Protein AF-A0A7S0REH6-F1 (afdb_monomer_lite)

Secondary structure (DSSP, 8-state):
--SSS------------GGGHHHHHHHHHHHHHHHT-PPP--------HHHHHHHHHHHHHHHHHHHHHHTTS-SSS-SPPHHHHHHHHHHHHHHHH---TT------S-HHHHHHHHHHHHHHHHHTSEE-TTS-EE------------------

Sequence (156 aa):
SLGGNCRTTMVATITCDDQQLDESISTCHFARRVAMVKNVVAMNEEVDPAAIIRRLRQEIRDLREEVRMLKGGQEDRGPLTPDEIRRLQEQIEAYCADNGPDANLNLGGSMLFIRAAFDVFKKIVRAGGLMGPGGAI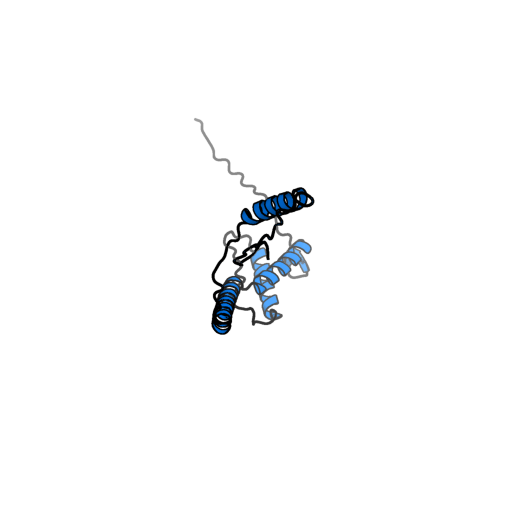MKLGGGGGAGGGKDGGGGE

Structure (mmCIF, N/CA/C/O backbone):
data_AF-A0A7S0REH6-F1
#
_entry.id   AF-A0A7S0REH6-F1
#
loop_
_atom_site.group_PDB
_atom_site.id
_atom_site.type_symbol
_atom_site.label_atom_id
_atom_site.label_alt_id
_atom_site.label_comp_id
_atom_site.label_asym_id
_atom_site.label_entity_id
_atom_site.label_seq_id
_atom_site.pdbx_PDB_ins_code
_atom_site.Cartn_x
_atom_site.Cartn_y
_atom_site.Cartn_z
_atom_site.occupancy
_atom_site.B_iso_or_equiv
_atom_site.auth_seq_id
_atom_site.auth_comp_id
_atom_site.auth_asym_id
_atom_site.auth_atom_id
_atom_site.pdbx_PDB_model_num
ATOM 1 N N . SER A 1 1 ? -12.173 5.516 25.177 1.00 60.41 1 SER A N 1
ATOM 2 C CA . SER A 1 1 ? -11.968 4.965 23.824 1.00 60.41 1 SER A CA 1
ATOM 3 C C . SER A 1 1 ? -13.305 4.788 23.125 1.00 60.41 1 SER A C 1
ATOM 5 O O . SER A 1 1 ? -13.936 3.744 23.253 1.00 60.41 1 SER A O 1
ATOM 7 N N . LEU A 1 2 ? -13.805 5.839 22.476 1.00 61.75 2 LEU A N 1
ATOM 8 C CA . LEU A 1 2 ? -15.015 5.774 21.650 1.00 61.75 2 LEU A CA 1
ATOM 9 C C . LEU A 1 2 ? -14.538 5.830 20.198 1.00 61.75 2 LEU A C 1
ATOM 11 O O . LEU A 1 2 ? -14.101 6.883 19.745 1.00 61.75 2 LEU A O 1
ATOM 15 N N . GLY A 1 3 ? -14.524 4.675 19.532 1.00 67.31 3 GLY A N 1
ATOM 16 C CA . GLY A 1 3 ? -13.866 4.465 18.242 1.00 67.31 3 GLY A CA 1
ATOM 17 C C . GLY A 1 3 ? -12.561 3.665 18.358 1.00 67.31 3 GLY A C 1
ATOM 18 O O . GLY A 1 3 ? -11.705 3.966 19.191 1.00 67.31 3 GLY A O 1
ATOM 19 N N . GLY A 1 4 ? -12.431 2.628 17.523 1.00 82.44 4 GLY A N 1
ATOM 20 C CA . GLY A 1 4 ? -11.251 1.758 17.415 1.00 82.44 4 GLY A CA 1
ATOM 21 C C . GLY A 1 4 ? -11.512 0.285 17.754 1.00 82.44 4 GLY A C 1
ATOM 22 O O . GLY A 1 4 ? -12.645 -0.117 18.026 1.00 82.44 4 GLY A O 1
ATOM 23 N N . ASN A 1 5 ? -10.440 -0.517 17.755 1.00 87.75 5 ASN A N 1
ATOM 24 C CA . ASN A 1 5 ? -10.471 -1.939 18.103 1.00 87.75 5 ASN A CA 1
ATOM 25 C C . ASN A 1 5 ? -10.541 -2.145 19.630 1.00 87.75 5 ASN A C 1
ATOM 27 O O . ASN A 1 5 ? -9.562 -2.512 20.277 1.00 87.75 5 ASN A O 1
ATOM 31 N N . CYS A 1 6 ? -11.683 -1.815 20.233 1.00 87.19 6 CYS A N 1
ATOM 32 C CA . CYS A 1 6 ? -11.864 -1.877 21.680 1.00 87.19 6 CYS A CA 1
ATOM 33 C C . CYS A 1 6 ? -13.319 -2.193 22.048 1.00 87.19 6 CYS A C 1
ATOM 35 O O . CYS A 1 6 ? -14.255 -1.608 21.493 1.00 87.19 6 CYS A O 1
ATOM 37 N N . ARG A 1 7 ? -13.507 -3.096 23.020 1.00 87.88 7 ARG A N 1
ATOM 38 C CA . ARG A 1 7 ? -14.807 -3.333 23.662 1.00 87.88 7 ARG A CA 1
ATOM 39 C C . ARG A 1 7 ? -15.005 -2.293 24.759 1.00 87.88 7 ARG A C 1
ATOM 41 O O . ARG A 1 7 ? -14.348 -2.357 25.794 1.00 87.88 7 ARG A O 1
ATOM 48 N N . THR A 1 8 ? -15.904 -1.345 24.517 1.00 91.19 8 THR A N 1
ATOM 49 C CA . THR A 1 8 ? -16.159 -0.228 25.432 1.00 91.19 8 THR A CA 1
ATOM 50 C C . THR A 1 8 ? -17.481 -0.427 26.164 1.00 91.19 8 THR A C 1
ATOM 52 O O . THR A 1 8 ? -18.511 -0.637 25.528 1.00 91.19 8 THR A O 1
ATOM 55 N N . THR A 1 9 ? -17.453 -0.291 27.490 1.00 91.38 9 THR A N 1
ATOM 56 C CA . THR A 1 9 ? -18.641 -0.272 28.352 1.00 91.38 9 THR A CA 1
ATOM 57 C C . THR A 1 9 ? -18.735 1.087 29.030 1.00 91.38 9 THR A C 1
ATOM 59 O O . THR A 1 9 ? -17.743 1.583 29.562 1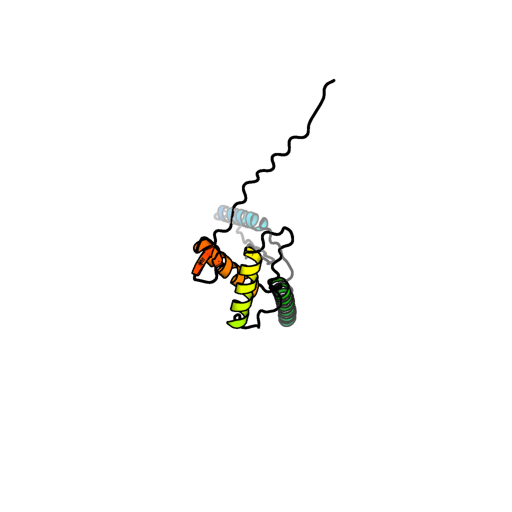.00 91.38 9 THR A O 1
ATOM 62 N N . MET A 1 10 ? -19.923 1.687 29.023 1.00 93.50 10 MET A N 1
ATOM 63 C CA . MET A 1 10 ? -20.215 2.908 29.769 1.00 93.50 10 MET A CA 1
ATOM 64 C C . MET A 1 10 ? -21.098 2.567 30.970 1.00 93.50 10 MET A C 1
ATOM 66 O O . MET A 1 10 ? -22.107 1.884 30.814 1.00 93.50 10 MET A O 1
ATOM 70 N N . VAL A 1 11 ? -20.735 3.077 32.148 1.00 95.38 11 VAL A N 1
ATOM 71 C CA . VAL A 1 11 ? -21.567 3.025 33.356 1.00 95.38 11 VAL A CA 1
ATOM 72 C C . VAL A 1 11 ? -22.042 4.441 33.651 1.00 95.38 11 VAL A C 1
ATOM 74 O O . VAL A 1 11 ? -21.225 5.341 33.825 1.00 95.38 11 VAL A O 1
ATOM 77 N N . ALA A 1 12 ? -23.358 4.638 33.665 1.00 95.38 12 ALA A N 1
ATOM 78 C CA . ALA A 1 12 ? -23.979 5.917 33.976 1.00 95.38 12 ALA A CA 1
ATOM 79 C C . ALA A 1 12 ? -24.573 5.863 35.387 1.00 95.38 12 ALA A C 1
ATOM 81 O O . ALA A 1 12 ? -25.478 5.074 35.650 1.00 95.38 12 ALA A O 1
ATOM 82 N N . THR A 1 13 ? -24.053 6.688 36.291 1.00 95.12 13 THR A N 1
ATOM 83 C CA . THR A 1 13 ? -24.569 6.843 37.656 1.00 95.12 13 THR A CA 1
ATOM 84 C C . THR A 1 13 ? -25.527 8.025 37.702 1.00 95.12 13 THR A C 1
ATOM 86 O O . THR A 1 13 ? -25.165 9.111 37.255 1.00 95.12 13 THR A O 1
ATOM 89 N N . ILE A 1 14 ? -26.725 7.820 38.243 1.00 95.31 14 ILE A N 1
ATOM 90 C CA . ILE A 1 14 ? -27.782 8.836 38.326 1.00 95.31 14 ILE A CA 1
ATOM 91 C C . ILE A 1 14 ? -28.282 8.982 39.765 1.00 95.31 14 ILE A C 1
ATOM 93 O O . ILE A 1 14 ? -28.076 8.089 40.588 1.00 95.31 14 ILE A O 1
ATOM 97 N N . THR A 1 15 ? -28.945 10.102 40.046 1.00 94.00 15 THR A N 1
ATOM 98 C CA . THR A 1 15 ? -29.578 10.405 41.336 1.00 94.00 15 THR A CA 1
ATOM 99 C C . THR A 1 15 ? -31.091 10.546 41.157 1.00 94.00 15 THR A C 1
ATOM 101 O O . THR A 1 15 ? -31.557 10.941 40.091 1.00 94.00 15 THR A O 1
ATOM 104 N N . CYS A 1 16 ? -31.861 10.202 42.191 1.00 91.12 16 CYS A N 1
ATOM 105 C CA . CYS A 1 16 ? -33.325 10.315 42.194 1.00 91.12 16 CYS A CA 1
ATOM 106 C C . CYS A 1 16 ? -33.824 11.556 42.953 1.00 91.12 16 CYS A C 1
ATOM 108 O O . CYS A 1 16 ? -35.007 11.630 43.265 1.00 91.12 16 CYS A O 1
ATOM 110 N N . ASP A 1 17 ? -32.933 12.484 43.305 1.00 95.19 17 ASP A N 1
ATOM 111 C CA . ASP A 1 17 ? -33.307 13.744 43.950 1.00 95.19 17 ASP A CA 1
ATOM 112 C C . ASP A 1 17 ? -34.014 14.670 42.950 1.00 95.19 17 ASP A C 1
ATOM 114 O O . ASP A 1 17 ? -33.506 14.903 41.848 1.00 95.19 17 ASP A O 1
ATOM 118 N N . ASP A 1 18 ? -35.156 15.227 43.358 1.00 93.50 18 ASP A N 1
ATOM 119 C CA . ASP A 1 18 ? -35.986 16.132 42.559 1.00 93.50 18 ASP A CA 1
ATOM 120 C C . ASP A 1 18 ? -35.198 17.348 42.058 1.00 93.50 18 ASP A C 1
ATOM 122 O O . ASP A 1 18 ? -35.403 17.811 40.937 1.00 93.50 18 ASP A O 1
ATOM 126 N N . GLN A 1 19 ? -34.241 17.835 42.855 1.00 95.81 19 GLN A N 1
ATOM 127 C CA . GLN A 1 19 ? -33.404 18.983 42.488 1.00 95.81 19 GLN A CA 1
ATOM 128 C C . GLN A 1 19 ? -32.417 18.677 41.347 1.00 95.81 19 GLN A C 1
ATOM 130 O O . GLN A 1 19 ? -31.860 19.599 40.755 1.00 95.81 19 GLN A O 1
ATOM 135 N N . GLN A 1 20 ? -32.159 17.399 41.051 1.00 93.25 20 GLN A N 1
ATOM 136 C CA . GLN A 1 20 ? -31.128 16.941 40.106 1.00 93.25 20 GLN A CA 1
ATOM 137 C C . GLN A 1 20 ? -31.697 16.052 38.990 1.00 93.25 20 GLN A C 1
ATOM 139 O O . GLN A 1 20 ? -30.943 15.395 38.258 1.00 93.25 20 GLN A O 1
ATOM 144 N N . LEU A 1 21 ? -33.022 16.030 38.832 1.00 95.50 21 LEU A N 1
ATOM 145 C CA . LEU A 1 21 ? -33.687 15.244 37.794 1.00 95.50 21 LEU A CA 1
ATOM 146 C C . LEU A 1 21 ? -33.240 15.655 36.388 1.00 95.50 21 LEU A C 1
ATOM 148 O O . LEU A 1 21 ? -32.949 14.781 35.573 1.00 95.50 21 LEU A O 1
ATOM 152 N N . ASP A 1 22 ? -33.097 16.953 36.119 1.00 95.81 22 ASP A N 1
ATOM 153 C CA . ASP A 1 22 ? -32.690 17.458 34.800 1.00 95.81 22 ASP A CA 1
ATOM 154 C C . ASP A 1 22 ? -31.284 16.976 34.390 1.00 95.81 22 ASP A C 1
ATOM 156 O O . ASP A 1 22 ? -31.052 16.571 33.244 1.00 95.81 22 ASP A O 1
ATOM 160 N N . GLU A 1 23 ? -30.348 16.929 35.340 1.00 95.88 23 GLU A N 1
ATOM 161 C CA . GLU A 1 23 ? -28.992 16.406 35.119 1.00 95.88 23 GLU A CA 1
ATOM 162 C C . GLU A 1 23 ? -28.989 14.881 34.944 1.00 95.88 23 GLU A C 1
ATOM 164 O O . GLU A 1 23 ? -28.272 14.330 34.099 1.00 95.88 23 GLU A O 1
ATOM 169 N N . SER A 1 24 ? -29.844 14.173 35.687 1.00 97.19 24 SER A N 1
ATOM 170 C CA . SER A 1 24 ? -30.013 12.721 35.550 1.00 97.19 24 SER A CA 1
ATOM 171 C C . SER A 1 24 ? -30.620 12.346 34.195 1.00 97.19 24 SER A C 1
ATOM 173 O O . SER A 1 24 ? -30.173 11.389 33.553 1.00 97.19 24 SER A O 1
ATOM 175 N N . ILE A 1 25 ? -31.570 13.142 33.697 1.00 95.62 25 ILE A N 1
ATOM 176 C CA . ILE A 1 25 ? -32.135 13.019 32.347 1.00 95.62 25 ILE A CA 1
ATOM 177 C C . ILE A 1 25 ? -31.050 13.286 31.295 1.00 95.62 25 ILE A C 1
ATOM 179 O O . ILE A 1 25 ? -30.885 12.500 30.355 1.00 95.62 25 ILE A O 1
ATOM 183 N N . SER A 1 26 ? -30.249 14.337 31.477 1.00 97.38 26 SER A N 1
ATOM 184 C CA . SER A 1 26 ? -29.129 14.669 30.588 1.00 97.38 26 SER A CA 1
ATOM 185 C C . SER A 1 26 ? -28.083 13.548 30.532 1.00 97.38 26 SER A C 1
ATOM 187 O O . SER A 1 26 ? -27.633 13.166 29.444 1.00 97.38 26 SER A O 1
ATOM 189 N N . THR A 1 27 ? -27.775 12.934 31.677 1.00 97.25 27 THR A N 1
ATOM 190 C CA . THR A 1 27 ? -26.893 11.762 31.787 1.00 97.25 27 THR A CA 1
ATOM 191 C C . THR A 1 27 ? -27.460 10.560 31.029 1.00 97.25 27 THR A C 1
ATOM 193 O O . THR A 1 27 ? -26.743 9.924 30.250 1.00 97.25 27 THR A O 1
ATOM 196 N N . CYS A 1 28 ? -28.760 10.280 31.171 1.00 95.94 28 CYS A N 1
ATOM 197 C CA . CYS A 1 28 ? -29.436 9.214 30.428 1.00 95.94 28 CYS A CA 1
ATOM 198 C C . CYS A 1 28 ? -29.406 9.458 28.912 1.00 95.94 28 CYS A C 1
ATOM 200 O O . CYS A 1 28 ? -29.133 8.541 28.131 1.00 95.94 28 CYS A O 1
ATOM 202 N N . HIS A 1 29 ? -29.639 10.697 28.470 1.00 97.12 29 HIS A N 1
ATOM 203 C CA . HIS A 1 29 ? -29.557 11.059 27.054 1.00 97.12 29 HIS A CA 1
ATOM 204 C C . HIS A 1 29 ? -28.147 10.892 26.493 1.00 97.12 29 HIS A C 1
ATOM 206 O O . HIS A 1 29 ? -27.983 10.405 25.370 1.00 97.12 29 HIS A O 1
ATOM 212 N N . PHE A 1 30 ? -27.125 11.254 27.266 1.00 96.00 30 PHE A N 1
ATOM 213 C CA . PHE A 1 30 ? -25.742 11.031 26.873 1.00 96.00 30 PHE A CA 1
ATOM 214 C C . PHE A 1 30 ? -25.422 9.534 26.775 1.00 96.00 30 PHE A C 1
ATOM 216 O O . PHE A 1 30 ? -24.930 9.092 25.736 1.00 96.00 30 PHE A O 1
ATOM 223 N N . ALA A 1 31 ? -25.797 8.738 27.782 1.00 96.50 31 ALA A N 1
ATOM 224 C CA . ALA A 1 31 ? -25.620 7.286 27.772 1.00 96.50 31 ALA A CA 1
ATOM 225 C C . ALA A 1 31 ? -26.314 6.628 26.570 1.00 96.50 31 ALA A C 1
ATOM 227 O O . ALA A 1 31 ? -25.734 5.769 25.905 1.00 96.50 31 ALA A O 1
ATOM 228 N N . ARG A 1 32 ? -27.515 7.100 26.212 1.00 95.38 32 ARG A N 1
ATOM 229 C CA . ARG A 1 32 ? -28.234 6.652 25.013 1.00 95.38 32 ARG A CA 1
ATOM 230 C C . ARG A 1 32 ? -27.458 6.938 23.730 1.00 95.38 32 ARG A C 1
ATOM 232 O O . ARG A 1 32 ? -27.420 6.083 22.850 1.00 95.38 32 ARG A O 1
ATOM 239 N N . ARG A 1 33 ? -26.835 8.115 23.604 1.00 95.44 33 ARG A N 1
ATOM 240 C CA . ARG A 1 33 ? -25.975 8.426 22.450 1.00 95.44 33 ARG A CA 1
ATOM 241 C C . ARG A 1 33 ? -24.754 7.513 22.395 1.00 95.44 33 ARG A C 1
ATOM 243 O O . ARG A 1 33 ? -24.434 7.013 21.322 1.00 95.44 33 ARG A O 1
ATOM 250 N N . VAL A 1 34 ? -24.122 7.246 23.537 1.00 93.19 34 VAL A N 1
ATOM 251 C CA . VAL A 1 34 ? -22.956 6.354 23.617 1.00 93.19 34 VAL A CA 1
ATOM 252 C C . VAL A 1 34 ? -23.318 4.908 23.270 1.00 93.19 34 VAL A C 1
ATOM 254 O O . VAL A 1 34 ? -22.569 4.259 22.549 1.00 93.19 34 VAL A O 1
ATOM 257 N N . ALA A 1 35 ? -24.490 4.422 23.684 1.00 91.94 35 ALA A N 1
ATOM 258 C CA . ALA A 1 35 ? -24.970 3.078 23.350 1.00 91.94 35 ALA A CA 1
ATOM 259 C C . ALA A 1 35 ? -25.158 2.848 21.836 1.00 91.94 35 ALA A C 1
ATOM 261 O O . ALA A 1 35 ? -25.148 1.708 21.376 1.00 91.94 35 ALA A O 1
ATOM 262 N N . MET A 1 36 ? -25.317 3.919 21.051 1.00 91.88 36 MET A N 1
ATOM 263 C CA . MET A 1 36 ? -25.412 3.840 19.590 1.00 91.88 36 MET A CA 1
ATOM 264 C C . MET A 1 36 ? -24.045 3.815 18.892 1.00 91.88 36 MET A C 1
ATOM 266 O O . MET A 1 36 ? -23.985 3.575 17.684 1.00 91.88 36 MET A O 1
ATOM 270 N N . VAL A 1 37 ? -22.947 4.055 19.616 1.00 91.56 37 VAL A N 1
ATOM 271 C CA . VAL A 1 37 ? -21.595 4.010 19.052 1.00 91.56 37 VAL A CA 1
ATOM 272 C C . VAL A 1 37 ? -21.228 2.558 18.756 1.00 91.56 37 VAL A C 1
ATOM 274 O O . VAL A 1 37 ? -21.106 1.730 19.656 1.00 91.56 37 VAL A O 1
ATOM 277 N N . LYS A 1 38 ? -21.040 2.246 17.471 1.00 87.81 38 LYS A N 1
ATOM 278 C CA . LYS A 1 38 ? -20.624 0.919 17.012 1.00 87.81 38 LYS A CA 1
ATOM 279 C C . LYS A 1 38 ? -19.108 0.880 16.851 1.00 87.81 38 LYS A C 1
ATOM 281 O O . LYS A 1 38 ? -18.564 1.594 16.014 1.00 87.81 38 LYS A O 1
ATOM 286 N N . ASN A 1 39 ? -18.450 0.001 17.602 1.00 87.94 39 ASN A N 1
ATOM 287 C CA . ASN A 1 39 ? -17.047 -0.341 17.381 1.00 87.94 39 ASN A CA 1
ATOM 288 C C . ASN A 1 39 ? -16.964 -1.673 16.627 1.00 87.94 39 ASN A C 1
ATOM 290 O O . ASN A 1 39 ? -17.627 -2.642 16.998 1.00 87.94 39 ASN A O 1
ATOM 294 N N . VAL A 1 40 ? -16.124 -1.730 15.595 1.00 85.44 40 VAL A N 1
ATOM 295 C CA . VAL A 1 40 ? -15.722 -2.994 14.968 1.00 85.44 40 VAL A CA 1
ATOM 296 C C . VAL A 1 40 ? -14.488 -3.484 15.710 1.00 85.44 40 VAL A C 1
ATOM 298 O O . VAL A 1 40 ? -13.464 -2.804 15.729 1.00 85.44 40 VAL A O 1
ATOM 301 N N . VAL A 1 41 ? -14.613 -4.640 16.357 1.00 85.25 41 VAL A N 1
ATOM 302 C CA . VAL A 1 41 ? -13.552 -5.214 17.186 1.00 85.25 41 VAL A CA 1
ATOM 303 C C . VAL A 1 41 ? -13.023 -6.468 16.504 1.00 85.25 41 VAL A C 1
ATOM 305 O O . VAL A 1 41 ? -13.789 -7.381 16.203 1.00 85.25 41 VAL A O 1
ATOM 308 N N . ALA A 1 42 ? -11.716 -6.507 16.286 1.00 87.12 42 ALA A N 1
ATOM 309 C CA . ALA A 1 42 ? -10.972 -7.655 15.798 1.00 87.12 42 ALA A CA 1
ATOM 310 C C . ALA A 1 42 ? -10.064 -8.187 16.913 1.00 87.12 42 ALA A C 1
ATOM 312 O O . ALA A 1 42 ? -9.629 -7.443 17.794 1.00 87.12 42 ALA A O 1
ATOM 313 N N . MET A 1 43 ? -9.763 -9.483 16.898 1.00 84.88 43 MET A N 1
ATOM 314 C CA . MET A 1 43 ? -8.727 -10.004 17.785 1.00 84.88 43 MET A CA 1
ATOM 315 C C . MET A 1 43 ? -7.386 -9.404 17.356 1.00 84.88 43 MET A C 1
ATOM 317 O O . MET A 1 43 ? -7.062 -9.414 16.170 1.00 84.88 43 MET A O 1
ATOM 321 N N . ASN A 1 44 ? -6.627 -8.850 18.303 1.00 81.94 44 ASN A N 1
ATOM 322 C CA . ASN A 1 44 ? -5.254 -8.453 18.018 1.00 81.94 44 ASN A CA 1
ATOM 323 C C . ASN A 1 44 ? -4.435 -9.735 17.866 1.00 81.94 44 ASN A C 1
ATOM 325 O O . ASN A 1 44 ? -4.055 -10.356 18.855 1.00 81.94 44 ASN A O 1
ATOM 329 N N . GLU A 1 45 ? -4.222 -10.154 16.626 1.00 79.25 45 GLU A N 1
ATOM 330 C CA . GLU A 1 45 ? -3.293 -11.226 16.301 1.00 79.25 45 GLU A CA 1
ATOM 331 C C . GLU A 1 45 ? -1.876 -10.648 16.303 1.00 79.25 45 GLU A C 1
ATOM 333 O O . GLU A 1 45 ? -1.535 -9.794 15.483 1.00 79.25 45 GLU A O 1
ATOM 338 N N . GLU A 1 46 ? -1.039 -11.097 17.239 1.00 73.25 46 GLU A N 1
ATOM 339 C CA . GLU A 1 46 ? 0.399 -10.855 17.154 1.00 73.25 46 GLU A CA 1
ATOM 340 C C . GLU A 1 46 ? 0.995 -11.830 16.144 1.00 73.25 46 GLU A C 1
ATOM 342 O O . GLU A 1 46 ? 1.175 -13.020 16.406 1.00 73.25 46 GLU A O 1
ATOM 347 N N . VAL A 1 47 ? 1.299 -11.317 14.957 1.00 74.56 47 VAL A N 1
ATOM 348 C CA . VAL A 1 47 ? 2.126 -12.049 14.003 1.00 74.56 47 VAL A CA 1
ATOM 349 C C . VAL A 1 47 ? 3.573 -11.943 14.474 1.00 74.56 47 VAL A C 1
ATOM 351 O O . VAL A 1 47 ? 4.066 -10.838 14.703 1.00 74.56 47 VAL A O 1
ATOM 354 N N . ASP A 1 48 ? 4.255 -13.088 14.590 1.00 85.69 48 ASP A N 1
ATOM 355 C CA . ASP A 1 48 ? 5.685 -13.162 14.914 1.00 85.69 48 ASP A CA 1
ATOM 356 C C . ASP A 1 48 ? 6.470 -12.131 14.075 1.00 85.69 48 ASP A C 1
ATOM 358 O O . ASP A 1 48 ? 6.472 -12.227 12.838 1.00 85.69 48 ASP A O 1
ATOM 362 N N . PRO A 1 49 ? 7.161 -11.158 14.702 1.00 85.94 49 PRO A N 1
ATOM 363 C CA . PRO A 1 49 ? 7.952 -10.169 13.982 1.00 85.94 49 PRO A CA 1
ATOM 364 C C . PRO A 1 49 ? 8.951 -10.813 13.018 1.00 85.94 49 PRO A C 1
ATOM 366 O O . PRO A 1 49 ? 9.185 -10.294 11.925 1.00 85.94 49 PRO A O 1
ATOM 369 N N . ALA A 1 50 ? 9.503 -11.981 13.364 1.00 88.69 50 ALA A N 1
ATOM 370 C CA . ALA A 1 50 ? 10.408 -12.698 12.480 1.00 88.69 50 ALA A CA 1
ATOM 371 C C . ALA A 1 50 ? 9.685 -13.264 11.243 1.00 88.69 50 ALA A C 1
ATOM 373 O O . ALA A 1 50 ? 10.268 -13.272 10.157 1.00 88.69 50 ALA A O 1
ATOM 374 N N . ALA A 1 51 ? 8.422 -13.683 11.356 1.00 87.00 51 ALA A N 1
ATOM 375 C CA . ALA A 1 51 ? 7.596 -14.095 10.219 1.00 87.00 51 ALA A CA 1
ATOM 376 C C . ALA A 1 51 ? 7.289 -12.924 9.278 1.00 87.00 51 ALA A C 1
ATOM 378 O O . ALA A 1 51 ? 7.432 -13.073 8.061 1.00 87.00 51 ALA A O 1
ATOM 379 N N . ILE A 1 52 ? 6.968 -11.748 9.829 1.00 90.00 52 ILE A N 1
ATOM 380 C CA . ILE A 1 52 ? 6.781 -10.516 9.047 1.00 90.00 52 ILE A CA 1
ATOM 381 C C . ILE A 1 52 ? 8.071 -10.175 8.299 1.00 90.00 52 ILE A C 1
ATOM 383 O O . ILE A 1 52 ? 8.053 -9.986 7.085 1.00 90.00 52 ILE A O 1
ATOM 387 N N . ILE A 1 53 ? 9.211 -10.165 8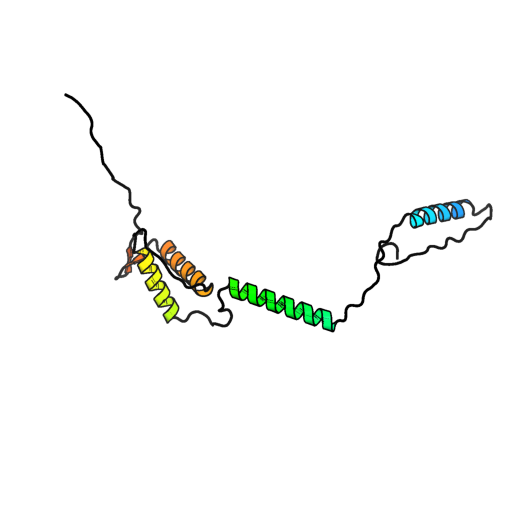.995 1.00 92.06 53 ILE A N 1
ATOM 388 C CA . ILE A 1 53 ? 10.514 -9.867 8.387 1.00 92.06 53 ILE A CA 1
ATOM 389 C C . ILE A 1 53 ? 10.841 -10.870 7.275 1.00 92.06 53 ILE A C 1
ATOM 391 O O . ILE A 1 53 ? 11.332 -10.467 6.221 1.00 92.06 53 ILE A O 1
ATOM 395 N N . ARG A 1 54 ? 10.569 -12.168 7.470 1.00 93.50 54 ARG A N 1
ATOM 396 C CA . ARG A 1 54 ? 10.770 -13.190 6.429 1.00 93.50 54 ARG A CA 1
ATOM 397 C C . ARG A 1 54 ? 9.913 -12.912 5.194 1.00 93.50 54 ARG A C 1
ATOM 399 O O . ARG A 1 54 ? 10.457 -12.924 4.091 1.00 93.50 54 ARG A O 1
ATOM 406 N N . ARG A 1 55 ? 8.621 -12.621 5.379 1.00 92.50 55 ARG A N 1
ATOM 407 C CA . ARG A 1 55 ? 7.691 -12.300 4.287 1.00 92.50 55 ARG A CA 1
ATOM 408 C C . ARG A 1 55 ? 8.111 -11.036 3.541 1.00 92.50 55 ARG A C 1
ATOM 410 O O . ARG A 1 55 ? 8.260 -11.079 2.328 1.00 92.50 55 ARG A O 1
ATOM 417 N N . LEU A 1 56 ? 8.404 -9.955 4.260 1.00 93.69 56 LEU A N 1
ATOM 418 C CA . LEU A 1 56 ? 8.861 -8.699 3.660 1.00 93.69 56 LEU A CA 1
ATOM 419 C C . LEU A 1 56 ? 10.181 -8.877 2.904 1.00 93.69 56 LEU A C 1
ATOM 421 O O . LEU A 1 56 ? 10.359 -8.340 1.816 1.00 93.69 56 LEU A O 1
ATOM 425 N N . ARG A 1 57 ? 11.119 -9.666 3.443 1.00 93.75 57 ARG A N 1
ATOM 426 C CA . ARG A 1 57 ? 12.365 -9.994 2.737 1.00 93.75 57 ARG A CA 1
ATOM 427 C C . ARG A 1 57 ? 12.120 -10.801 1.464 1.00 93.75 57 ARG A C 1
ATOM 429 O O . ARG A 1 57 ? 12.905 -10.650 0.534 1.00 93.75 57 ARG A O 1
ATOM 436 N N . GLN A 1 58 ? 11.110 -11.670 1.433 1.00 94.81 58 GLN A N 1
ATOM 437 C CA . GLN A 1 58 ? 10.717 -12.392 0.222 1.00 94.81 58 GLN A CA 1
ATOM 438 C C . GLN A 1 58 ? 10.103 -11.431 -0.799 1.00 94.81 58 GLN A C 1
ATOM 440 O O . GLN A 1 58 ? 10.615 -11.356 -1.906 1.00 94.81 58 GLN A O 1
ATOM 445 N N . GLU A 1 59 ? 9.130 -10.610 -0.397 1.00 93.94 59 GLU A N 1
ATOM 446 C CA . GLU A 1 59 ? 8.499 -9.618 -1.283 1.00 93.94 59 GLU A CA 1
ATOM 447 C C . GLU A 1 59 ? 9.536 -8.651 -1.885 1.00 93.94 59 GLU A C 1
ATOM 449 O O . GLU A 1 59 ? 9.513 -8.375 -3.080 1.00 93.94 59 GLU A O 1
ATOM 454 N N . ILE A 1 60 ? 10.523 -8.197 -1.101 1.00 94.06 60 ILE A N 1
ATOM 455 C CA . ILE A 1 60 ? 11.629 -7.370 -1.615 1.00 94.06 60 ILE A CA 1
ATOM 456 C C . ILE A 1 60 ? 12.468 -8.117 -2.659 1.00 94.06 60 ILE A C 1
ATOM 458 O O . ILE A 1 60 ? 12.938 -7.492 -3.610 1.00 94.06 60 ILE A O 1
ATOM 462 N N . ARG A 1 61 ? 12.715 -9.420 -2.481 1.00 92.94 61 ARG A N 1
ATOM 463 C CA . ARG A 1 61 ? 13.462 -10.208 -3.472 1.00 92.94 61 ARG A CA 1
ATOM 464 C C . ARG A 1 61 ? 12.675 -10.328 -4.767 1.00 92.94 61 ARG A C 1
ATOM 466 O O . ARG A 1 61 ? 13.236 -10.012 -5.810 1.00 92.94 61 ARG A O 1
ATOM 473 N N . ASP A 1 62 ? 11.404 -10.695 -4.673 1.00 91.75 62 ASP A N 1
ATOM 474 C CA . ASP A 1 62 ? 10.538 -10.912 -5.833 1.00 91.75 62 ASP A CA 1
ATOM 475 C C . ASP A 1 62 ? 10.387 -9.614 -6.639 1.00 91.75 62 ASP A C 1
ATOM 477 O O . ASP A 1 62 ? 10.610 -9.595 -7.846 1.00 91.75 62 ASP A O 1
ATOM 481 N N . LEU A 1 63 ? 10.146 -8.488 -5.958 1.00 89.75 63 LEU A N 1
ATOM 482 C CA . LEU A 1 63 ? 10.063 -7.173 -6.598 1.00 89.75 63 LEU A CA 1
ATOM 483 C C . LEU A 1 63 ? 11.386 -6.751 -7.244 1.00 89.75 63 LEU A C 1
ATOM 485 O O . LEU A 1 63 ? 11.394 -6.166 -8.325 1.00 89.75 63 LEU A O 1
ATOM 489 N N . ARG A 1 64 ? 12.527 -7.024 -6.602 1.00 83.75 64 ARG A N 1
ATOM 490 C CA . ARG A 1 64 ? 13.842 -6.738 -7.198 1.00 83.75 64 ARG A CA 1
ATOM 491 C C . ARG A 1 64 ? 14.106 -7.605 -8.419 1.00 83.75 64 ARG A C 1
ATOM 493 O O . ARG A 1 64 ? 14.717 -7.122 -9.366 1.00 83.75 64 ARG A O 1
ATOM 500 N N . GLU A 1 65 ? 13.669 -8.856 -8.404 1.00 82.56 65 GLU A N 1
ATOM 501 C CA . GLU A 1 65 ? 13.789 -9.760 -9.542 1.00 82.56 65 GLU A CA 1
ATOM 502 C C . GLU A 1 65 ? 12.902 -9.313 -10.705 1.00 82.56 65 GLU A C 1
ATOM 504 O O . GLU A 1 65 ? 13.387 -9.208 -11.828 1.00 82.56 65 GLU A O 1
ATOM 509 N N . GLU A 1 66 ? 11.655 -8.933 -10.437 1.00 82.31 66 GLU A N 1
ATOM 510 C CA . GLU A 1 66 ? 10.752 -8.368 -11.441 1.00 82.31 66 GLU A CA 1
ATOM 511 C C . GLU A 1 66 ? 11.327 -7.080 -12.045 1.00 82.31 66 GLU A C 1
ATOM 513 O O . GLU A 1 66 ? 11.430 -6.942 -13.265 1.00 82.31 66 GLU A O 1
ATOM 518 N N . VAL A 1 67 ? 11.807 -6.161 -11.203 1.00 78.06 67 VAL A N 1
ATOM 519 C CA . VAL A 1 67 ? 12.479 -4.936 -11.652 1.00 78.06 67 VAL A CA 1
ATOM 520 C C . VAL A 1 67 ? 13.732 -5.258 -12.464 1.00 78.06 67 VAL A C 1
ATOM 522 O O . VAL A 1 67 ? 13.975 -4.615 -13.483 1.00 78.06 67 VAL A O 1
ATOM 525 N N . ARG A 1 68 ? 14.517 -6.262 -12.065 1.00 68.81 68 ARG A N 1
ATOM 526 C CA . ARG A 1 68 ? 15.700 -6.709 -12.806 1.00 68.81 68 ARG A CA 1
ATOM 527 C C . ARG A 1 68 ? 15.321 -7.280 -14.170 1.00 68.81 68 ARG A C 1
ATOM 529 O O . ARG A 1 68 ? 16.009 -6.986 -15.145 1.00 68.81 68 ARG A O 1
ATOM 536 N N . MET A 1 69 ? 14.254 -8.067 -14.252 1.00 67.19 69 MET A N 1
ATOM 537 C CA . MET A 1 69 ? 13.743 -8.609 -15.510 1.00 67.19 69 MET A CA 1
ATOM 538 C C . MET A 1 69 ? 13.270 -7.483 -16.434 1.00 67.19 69 MET A C 1
ATOM 540 O O . MET A 1 69 ? 13.684 -7.427 -17.589 1.00 67.19 69 MET A O 1
ATOM 544 N N . LEU A 1 70 ? 12.495 -6.530 -15.910 1.00 64.94 70 LEU A N 1
ATOM 545 C CA . LEU A 1 70 ? 11.982 -5.388 -16.671 1.00 64.94 70 LEU A CA 1
ATOM 546 C C . LEU A 1 70 ? 13.078 -4.403 -17.103 1.00 64.94 70 LEU A C 1
ATOM 548 O O . LEU A 1 70 ? 12.997 -3.818 -18.180 1.00 64.94 70 LEU A O 1
ATOM 552 N N . LYS A 1 71 ? 14.115 -4.208 -16.283 1.00 63.66 71 LYS A N 1
ATOM 553 C CA . LYS A 1 71 ? 15.239 -3.303 -16.583 1.00 63.66 71 LYS A CA 1
ATOM 554 C C . LYS A 1 71 ? 16.388 -3.966 -17.350 1.00 63.66 71 LYS A C 1
ATOM 556 O O . LYS A 1 71 ? 17.373 -3.289 -17.651 1.00 63.66 71 LYS A O 1
ATOM 561 N N . GLY A 1 72 ? 16.284 -5.254 -17.679 1.00 55.88 72 GLY A N 1
ATOM 562 C CA . GLY A 1 72 ? 17.273 -5.940 -18.511 1.00 55.88 72 GLY A CA 1
ATOM 563 C C . GLY A 1 72 ? 18.551 -6.360 -17.783 1.00 55.88 72 GLY A C 1
ATOM 564 O O . GLY A 1 72 ? 19.648 -6.197 -18.311 1.00 55.88 72 GLY A O 1
ATOM 565 N N . GLY A 1 73 ? 18.439 -6.898 -16.566 1.00 55.16 73 GLY A N 1
ATOM 566 C CA . GLY A 1 73 ? 19.473 -7.727 -15.935 1.00 55.16 73 GLY A CA 1
ATOM 567 C C . GLY A 1 73 ? 20.788 -7.052 -15.516 1.00 55.16 73 GLY A C 1
ATOM 568 O O . GLY A 1 73 ? 21.612 -7.728 -14.903 1.00 55.16 73 GLY A O 1
ATOM 569 N N . GLN A 1 74 ? 20.996 -5.765 -15.807 1.00 56.34 74 GLN A N 1
ATOM 570 C CA . GLN A 1 74 ? 22.278 -5.062 -15.653 1.00 56.34 74 GLN A CA 1
ATOM 571 C C . GLN A 1 74 ? 22.173 -3.818 -14.751 1.00 56.34 74 GLN A C 1
ATOM 573 O O . GLN A 1 74 ? 22.536 -2.723 -15.165 1.00 56.34 74 GLN A O 1
ATOM 578 N N . GLU A 1 75 ? 21.696 -3.956 -13.510 1.00 53.28 75 GLU A N 1
ATOM 579 C CA . GLU A 1 75 ? 21.863 -2.874 -12.515 1.00 53.28 75 GLU A CA 1
ATOM 580 C C . GLU A 1 75 ? 23.279 -2.847 -11.899 1.00 53.28 75 GLU A C 1
ATOM 582 O O . GLU A 1 75 ? 23.679 -1.822 -11.363 1.00 53.28 75 GLU A O 1
ATOM 587 N N . ASP A 1 76 ? 24.072 -3.919 -12.048 1.00 55.50 76 ASP A N 1
ATOM 588 C CA . ASP A 1 76 ? 25.442 -4.019 -11.501 1.00 55.50 76 ASP A CA 1
ATOM 589 C C . ASP A 1 76 ? 26.551 -3.743 -12.532 1.00 55.50 76 ASP A C 1
ATOM 591 O O . ASP A 1 76 ? 27.746 -3.830 -12.241 1.00 55.50 76 ASP A O 1
ATOM 595 N N . ARG A 1 77 ? 26.174 -3.423 -13.775 1.00 62.28 77 ARG A N 1
ATOM 596 C CA . ARG A 1 77 ? 27.137 -3.008 -14.795 1.00 62.28 77 ARG A CA 1
ATOM 597 C C . ARG A 1 77 ? 27.323 -1.499 -14.665 1.00 62.28 77 ARG A C 1
ATOM 599 O O . ARG A 1 77 ? 26.347 -0.754 -14.670 1.00 62.28 77 ARG A O 1
ATOM 606 N N . GLY A 1 78 ? 28.573 -1.059 -14.533 1.00 66.69 78 GLY A N 1
ATOM 607 C CA . GLY A 1 78 ? 28.921 0.361 -14.539 1.00 66.69 78 GLY A CA 1
ATOM 608 C C . GLY A 1 78 ? 28.458 1.084 -15.817 1.00 66.69 78 GLY A C 1
ATOM 609 O O . GLY A 1 78 ? 27.920 0.456 -16.733 1.00 66.69 78 GLY A O 1
ATOM 610 N N . PRO A 1 79 ? 28.662 2.411 -15.901 1.00 75.12 79 PRO A N 1
ATOM 611 C CA . PRO A 1 79 ? 28.316 3.175 -17.098 1.00 75.12 79 PRO A CA 1
ATOM 612 C C . PRO A 1 79 ? 28.950 2.560 -18.353 1.00 75.12 79 PRO A C 1
ATOM 614 O O . PRO A 1 79 ? 30.027 1.966 -18.278 1.00 75.12 79 PRO A O 1
ATOM 617 N N . LEU A 1 80 ? 28.278 2.717 -19.500 1.00 77.19 80 LEU A N 1
ATOM 618 C CA . LEU A 1 80 ? 28.783 2.230 -20.785 1.00 77.19 80 LEU A CA 1
ATOM 619 C C . LEU A 1 80 ? 30.208 2.730 -21.016 1.00 77.19 80 LEU A C 1
ATOM 621 O O . LEU A 1 80 ? 30.506 3.914 -20.829 1.00 77.19 80 LEU A O 1
ATOM 625 N N . THR A 1 81 ? 31.080 1.819 -21.432 1.00 84.19 81 THR A N 1
ATOM 626 C CA . THR A 1 81 ? 32.455 2.172 -21.776 1.00 84.19 81 THR A CA 1
ATOM 627 C C . THR A 1 81 ? 32.478 3.071 -23.019 1.00 84.19 81 THR A C 1
ATOM 629 O O . THR A 1 81 ? 31.568 3.005 -23.853 1.00 84.19 81 THR A O 1
ATOM 632 N N . PRO A 1 82 ? 33.518 3.906 -23.195 1.00 81.81 82 PRO A N 1
ATOM 633 C CA . PRO A 1 82 ? 33.638 4.761 -24.377 1.00 81.81 82 PRO A CA 1
ATOM 634 C C . PRO A 1 82 ? 33.565 3.981 -25.698 1.00 81.81 82 PRO A C 1
ATOM 636 O O . PRO A 1 82 ? 32.961 4.450 -26.660 1.00 81.81 82 PRO A O 1
ATOM 639 N N . ASP A 1 83 ? 34.123 2.769 -25.730 1.00 84.06 83 ASP A N 1
ATOM 640 C CA . ASP A 1 83 ? 34.073 1.890 -26.899 1.00 84.06 83 ASP A CA 1
ATOM 641 C C . ASP A 1 83 ? 32.665 1.375 -27.202 1.00 84.06 83 ASP A C 1
ATOM 643 O O . ASP A 1 83 ? 32.278 1.299 -28.369 1.00 84.06 83 ASP A O 1
ATOM 647 N N . GLU A 1 84 ? 31.874 1.051 -26.178 1.00 84.44 84 GLU A N 1
ATOM 648 C CA . GLU A 1 84 ? 30.474 0.652 -26.362 1.00 84.44 84 GLU A CA 1
ATOM 649 C C . GLU A 1 84 ? 29.633 1.809 -26.894 1.00 84.44 84 GLU A C 1
ATOM 651 O O . GLU A 1 84 ? 28.831 1.614 -27.803 1.00 84.44 84 GLU A O 1
ATOM 656 N N . ILE A 1 85 ? 29.854 3.021 -26.378 1.00 84.94 85 ILE A N 1
ATOM 657 C CA . ILE A 1 85 ? 29.173 4.228 -26.860 1.00 84.94 85 ILE A CA 1
ATOM 658 C C . ILE A 1 85 ? 29.535 4.504 -28.324 1.00 84.94 85 ILE A C 1
ATOM 660 O O . ILE A 1 85 ? 28.654 4.852 -29.108 1.00 84.94 85 ILE A O 1
ATOM 664 N N . ARG A 1 86 ? 30.804 4.330 -28.712 1.00 86.06 86 ARG A N 1
ATOM 665 C CA . ARG A 1 86 ? 31.247 4.516 -30.101 1.00 86.06 86 ARG A CA 1
ATOM 666 C C . ARG A 1 86 ? 30.590 3.513 -31.049 1.00 86.06 86 ARG A C 1
ATOM 668 O O . ARG A 1 86 ? 30.032 3.918 -32.061 1.00 86.06 86 ARG A O 1
ATOM 675 N N . ARG A 1 87 ? 30.589 2.223 -30.698 1.00 86.25 87 ARG A N 1
ATOM 676 C CA . ARG A 1 87 ? 29.911 1.187 -31.499 1.00 86.25 87 ARG A CA 1
ATOM 677 C C . ARG A 1 87 ? 28.416 1.463 -31.634 1.00 86.25 87 ARG A C 1
ATOM 679 O O . ARG A 1 87 ? 27.856 1.293 -32.710 1.00 86.25 87 ARG A O 1
ATOM 686 N N . LEU A 1 88 ? 27.784 1.916 -30.552 1.00 86.62 88 LEU A N 1
ATOM 687 C CA . LEU A 1 88 ? 26.374 2.294 -30.548 1.00 86.62 88 LEU A CA 1
ATOM 688 C C . LEU A 1 88 ? 26.096 3.466 -31.500 1.00 86.62 88 LEU A C 1
ATOM 690 O O . LEU A 1 88 ? 25.100 3.444 -32.214 1.00 86.62 88 LEU A O 1
ATOM 694 N N . GLN A 1 89 ? 26.978 4.471 -31.535 1.00 85.88 89 GLN A N 1
ATOM 695 C CA . GLN A 1 89 ? 26.881 5.590 -32.479 1.00 85.88 89 GLN A CA 1
ATOM 696 C C . GLN A 1 89 ? 26.991 5.114 -33.928 1.00 85.88 89 GLN A C 1
ATOM 698 O O . GLN A 1 89 ? 26.110 5.428 -34.719 1.00 85.88 89 GLN A O 1
ATOM 703 N N . GLU A 1 90 ? 27.995 4.295 -34.248 1.00 85.56 90 GLU A N 1
ATOM 704 C CA . GLU A 1 90 ? 28.185 3.738 -35.596 1.00 85.56 90 GLU A CA 1
ATOM 705 C C . GLU A 1 90 ? 26.955 2.930 -36.055 1.00 85.56 90 GLU A C 1
ATOM 707 O O . GLU A 1 90 ? 26.501 3.069 -37.190 1.00 85.56 90 GLU A O 1
ATOM 712 N N . GLN A 1 91 ? 26.361 2.127 -35.164 1.00 86.44 91 GLN A N 1
ATOM 713 C CA . GLN A 1 91 ? 25.140 1.366 -35.457 1.00 86.44 91 GLN A CA 1
ATOM 714 C C . GLN A 1 91 ? 23.919 2.262 -35.690 1.00 86.44 91 GLN A C 1
ATOM 716 O O . GLN A 1 91 ? 23.133 1.997 -36.597 1.00 86.44 91 GLN A O 1
ATOM 721 N N . ILE A 1 92 ? 23.751 3.312 -34.883 1.00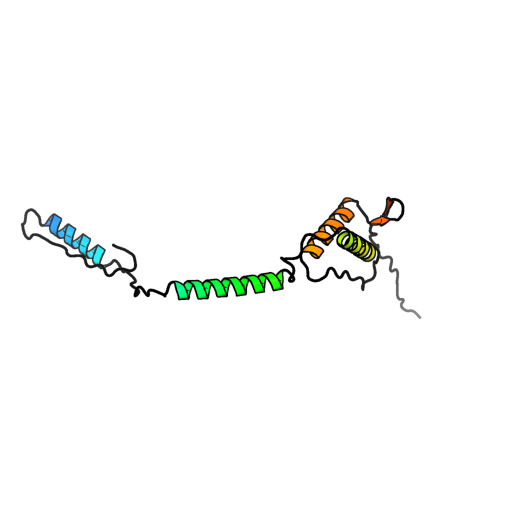 87.50 92 ILE A N 1
ATOM 722 C CA . ILE A 1 92 ? 22.647 4.269 -35.029 1.00 87.50 92 ILE A CA 1
ATOM 723 C C . ILE A 1 92 ? 22.792 5.064 -36.326 1.00 87.50 92 ILE A C 1
ATOM 725 O O . ILE A 1 92 ? 21.810 5.257 -37.035 1.00 87.50 92 ILE A O 1
ATOM 729 N N . GLU A 1 93 ? 24.003 5.503 -36.656 1.00 84.12 93 GLU A N 1
ATOM 730 C CA . GLU A 1 93 ? 24.279 6.231 -37.893 1.00 84.12 93 GLU A CA 1
ATOM 731 C C . GLU A 1 93 ? 24.041 5.356 -39.124 1.00 84.12 93 GLU A C 1
ATOM 733 O O . GLU A 1 93 ? 23.385 5.805 -40.063 1.00 84.12 93 GLU A O 1
ATOM 738 N N . ALA A 1 94 ? 24.493 4.098 -39.098 1.00 84.62 94 ALA A N 1
ATOM 739 C CA . ALA A 1 94 ? 24.217 3.130 -40.157 1.00 84.62 94 ALA A CA 1
ATOM 740 C C . ALA A 1 94 ? 22.710 2.870 -40.310 1.00 84.62 94 ALA A C 1
ATOM 742 O O . ALA A 1 94 ? 22.198 2.889 -41.427 1.00 84.62 94 ALA A O 1
ATOM 743 N N . TYR A 1 95 ? 21.992 2.703 -39.195 1.00 85.81 95 TYR A N 1
ATOM 744 C CA . TYR A 1 95 ? 20.539 2.534 -39.195 1.00 85.81 95 TYR A CA 1
ATOM 745 C C . TYR A 1 95 ? 19.808 3.759 -39.757 1.00 85.81 95 TYR A C 1
ATOM 747 O O . TYR A 1 95 ? 18.864 3.614 -40.518 1.00 85.81 95 TYR A O 1
ATOM 755 N N . CYS A 1 96 ? 20.237 4.975 -39.417 1.00 83.06 96 CYS A N 1
ATOM 756 C CA . CYS A 1 96 ? 19.634 6.187 -39.967 1.00 83.06 96 CYS A CA 1
ATOM 757 C C . CYS A 1 96 ? 19.984 6.430 -41.443 1.00 83.06 96 CYS A C 1
ATOM 759 O O . CYS A 1 96 ? 19.249 7.145 -42.124 1.00 83.06 96 CYS A O 1
ATOM 761 N N . ALA A 1 97 ? 21.122 5.922 -41.918 1.00 82.19 97 ALA A N 1
ATOM 762 C CA . ALA A 1 97 ? 21.518 6.020 -43.320 1.00 82.19 97 ALA A CA 1
ATOM 763 C C . ALA A 1 97 ? 20.752 5.022 -44.206 1.00 82.19 97 ALA A C 1
ATOM 765 O O . ALA A 1 97 ? 20.502 5.309 -45.380 1.00 82.19 97 ALA A O 1
ATOM 766 N N . ASP A 1 98 ? 20.364 3.875 -43.647 1.00 82.31 98 ASP A N 1
ATOM 767 C CA . ASP A 1 98 ? 19.547 2.872 -44.319 1.00 82.31 98 ASP A CA 1
ATOM 768 C C . ASP A 1 98 ? 18.060 3.273 -44.306 1.00 82.31 98 ASP A C 1
ATOM 770 O O . ASP A 1 98 ? 17.410 3.322 -43.266 1.00 82.31 98 ASP A O 1
ATOM 774 N N . ASN A 1 99 ? 17.511 3.573 -45.486 1.00 75.75 99 ASN A N 1
ATOM 775 C CA . ASN A 1 99 ? 16.088 3.888 -45.665 1.00 75.75 99 ASN A CA 1
ATOM 776 C C . ASN A 1 99 ? 15.267 2.655 -46.094 1.00 75.75 99 ASN A C 1
ATOM 778 O O . ASN A 1 99 ? 14.134 2.797 -46.562 1.00 75.75 99 ASN A O 1
ATOM 782 N N . GLY A 1 100 ? 15.844 1.455 -46.005 1.00 81.50 100 GLY A N 1
ATOM 783 C CA . GLY A 1 100 ? 15.170 0.207 -46.328 1.00 81.50 100 GLY A CA 1
ATOM 784 C C . GLY A 1 100 ? 14.048 -0.129 -45.334 1.00 81.50 100 GLY A C 1
ATOM 785 O O . GLY A 1 100 ? 14.168 0.154 -44.142 1.00 81.50 100 GLY A O 1
ATOM 786 N N . PRO A 1 101 ? 12.960 -0.779 -45.786 1.00 74.62 101 PRO A N 1
ATOM 787 C CA . PRO A 1 101 ? 11.867 -1.210 -44.908 1.00 74.62 101 PRO A CA 1
ATOM 788 C C . PRO A 1 101 ? 12.284 -2.286 -43.885 1.00 74.62 101 PRO A C 1
ATOM 790 O O . PRO A 1 101 ? 11.578 -2.479 -42.900 1.00 74.62 101 PRO A O 1
ATOM 793 N N . ASP A 1 102 ? 13.428 -2.948 -44.100 1.00 79.88 102 ASP A N 1
ATOM 794 C CA . ASP A 1 102 ? 13.983 -3.996 -43.230 1.00 79.88 102 ASP A CA 1
ATOM 795 C C . ASP A 1 102 ? 15.092 -3.489 -42.287 1.00 79.88 102 ASP A C 1
ATOM 797 O O . ASP A 1 102 ? 15.709 -4.282 -41.567 1.00 79.88 102 ASP A O 1
ATOM 801 N N . ALA A 1 103 ? 15.371 -2.180 -42.275 1.00 80.62 103 ALA A N 1
ATOM 802 C CA . ALA A 1 103 ? 16.354 -1.605 -41.367 1.00 80.62 103 ALA A CA 1
ATOM 803 C C . ALA A 1 103 ? 15.937 -1.878 -39.910 1.00 80.62 103 ALA A C 1
ATOM 805 O O . ALA A 1 103 ? 14.813 -1.586 -39.497 1.00 80.62 103 ALA A O 1
ATOM 806 N N . ASN A 1 104 ? 16.848 -2.433 -39.104 1.00 82.00 104 ASN A N 1
ATOM 807 C CA . ASN A 1 104 ? 16.599 -2.737 -37.695 1.00 82.00 104 ASN A CA 1
ATOM 808 C C . ASN A 1 104 ? 17.793 -2.329 -36.828 1.00 82.00 104 ASN A C 1
ATOM 810 O O . ASN A 1 104 ? 18.949 -2.557 -37.184 1.00 82.00 104 ASN A O 1
ATOM 814 N N . LEU A 1 105 ? 17.501 -1.770 -35.656 1.00 83.94 105 LEU A N 1
ATOM 815 C CA . LEU A 1 105 ? 18.482 -1.357 -34.665 1.00 83.94 105 LEU A CA 1
ATOM 816 C C . LEU A 1 105 ? 18.344 -2.212 -33.402 1.00 83.94 105 LEU A C 1
ATOM 818 O O . LEU A 1 105 ? 17.446 -2.015 -32.583 1.00 83.94 105 LEU A O 1
ATOM 822 N N . ASN A 1 106 ? 19.274 -3.146 -33.213 1.00 82.50 106 ASN A N 1
ATOM 823 C CA . ASN A 1 106 ? 19.323 -3.969 -32.009 1.00 82.50 106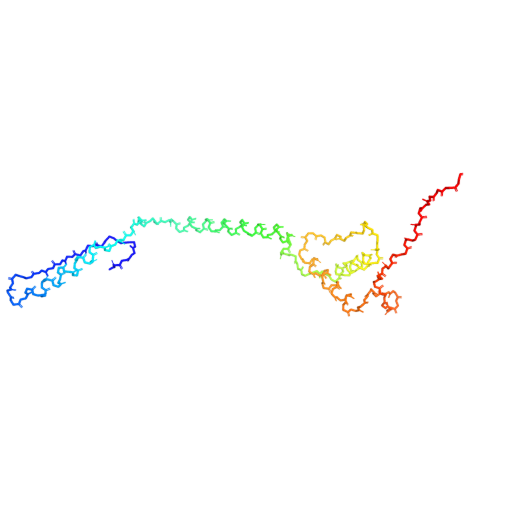 ASN A CA 1
ATOM 824 C C . ASN A 1 106 ? 20.199 -3.315 -30.930 1.00 82.50 106 ASN A C 1
ATOM 826 O O . ASN A 1 106 ? 21.421 -3.442 -30.946 1.00 82.50 106 ASN A O 1
ATOM 830 N N . LEU A 1 107 ? 19.557 -2.651 -29.969 1.00 73.50 107 LEU A N 1
ATOM 831 C CA . LEU A 1 107 ? 20.212 -1.977 -28.840 1.00 73.50 107 LEU A CA 1
ATOM 832 C C . LEU A 1 107 ? 20.518 -2.917 -27.660 1.00 73.50 107 LEU A C 1
ATOM 834 O O . LEU A 1 107 ? 21.090 -2.491 -26.659 1.00 73.50 107 LEU A O 1
ATOM 838 N N . GLY A 1 108 ? 20.120 -4.190 -27.753 1.00 66.62 108 GLY A N 1
ATOM 839 C CA . GLY A 1 108 ? 20.063 -5.093 -26.608 1.00 66.62 108 GLY A CA 1
ATOM 840 C C . GLY A 1 108 ? 18.972 -4.687 -25.606 1.00 66.62 108 GLY A C 1
ATOM 841 O O . GLY A 1 108 ? 18.555 -3.535 -25.525 1.00 66.62 108 GLY A O 1
ATOM 842 N N . GLY A 1 109 ? 18.488 -5.636 -24.805 1.00 66.81 109 GLY A N 1
ATOM 843 C CA . GLY A 1 109 ? 17.410 -5.401 -23.828 1.00 66.81 109 GLY A CA 1
ATOM 844 C C . GLY A 1 109 ? 17.798 -4.543 -22.613 1.00 66.81 109 GLY A C 1
ATOM 845 O O . GLY A 1 109 ? 17.132 -4.617 -21.588 1.00 66.81 109 GLY A O 1
ATOM 846 N N . SER A 1 110 ? 18.891 -3.778 -22.680 1.00 75.38 110 SER A N 1
ATOM 847 C CA . SER A 1 110 ? 19.437 -3.017 -21.555 1.00 75.38 110 SER A CA 1
ATOM 848 C C . SER A 1 110 ? 18.999 -1.557 -21.618 1.00 75.38 110 SER A C 1
ATOM 850 O O . SER A 1 110 ? 19.266 -0.844 -22.589 1.00 75.38 110 SER A O 1
ATOM 852 N N . MET A 1 111 ? 18.382 -1.077 -20.536 1.00 74.25 111 MET A N 1
ATOM 853 C CA . MET A 1 111 ? 17.911 0.308 -20.426 1.00 74.25 111 MET A CA 1
ATOM 854 C C . MET A 1 111 ? 19.047 1.339 -20.581 1.00 74.25 111 MET A C 1
ATOM 856 O O . MET A 1 111 ? 18.809 2.465 -21.017 1.00 74.25 111 MET A O 1
ATOM 860 N N . LEU A 1 112 ? 20.293 0.959 -20.267 1.00 78.12 112 LEU A N 1
ATOM 861 C CA . LEU A 1 112 ? 21.473 1.811 -20.447 1.00 78.12 112 LEU A CA 1
ATOM 862 C C . LEU A 1 112 ? 21.763 2.081 -21.928 1.00 78.12 112 LEU A C 1
ATOM 864 O O . LEU A 1 112 ? 21.969 3.234 -22.305 1.00 78.12 112 LEU A O 1
ATOM 868 N N . PHE A 1 113 ? 21.731 1.039 -22.763 1.00 82.06 113 PHE A N 1
ATOM 869 C CA . PHE A 1 113 ? 21.913 1.172 -24.210 1.00 82.06 113 PHE A CA 1
ATOM 870 C C . PHE A 1 113 ? 20.747 1.926 -24.848 1.00 82.06 113 PHE A C 1
ATOM 872 O O . PHE A 1 113 ? 20.978 2.802 -25.676 1.00 82.06 113 PHE A O 1
ATOM 879 N N . ILE A 1 114 ? 19.512 1.670 -24.400 1.00 83.94 114 ILE A N 1
ATOM 880 C CA . ILE A 1 114 ? 18.321 2.398 -24.860 1.00 83.94 114 ILE A CA 1
ATOM 881 C C . ILE A 1 114 ? 18.454 3.898 -24.560 1.00 83.94 114 ILE A C 1
ATOM 883 O O . ILE A 1 114 ? 18.288 4.732 -25.450 1.00 83.94 114 ILE A O 1
ATOM 887 N N . ARG A 1 115 ? 18.808 4.266 -23.323 1.00 83.50 115 ARG A N 1
ATOM 888 C CA . ARG A 1 115 ? 18.987 5.671 -22.932 1.00 83.50 115 ARG A CA 1
ATOM 889 C C . ARG A 1 115 ? 20.117 6.346 -23.712 1.00 83.50 115 ARG A C 1
ATOM 891 O O . ARG A 1 115 ? 19.926 7.451 -24.213 1.00 83.50 115 ARG A O 1
ATOM 898 N N . ALA A 1 116 ? 21.265 5.681 -23.839 1.00 84.69 116 ALA A N 1
ATOM 899 C CA . ALA A 1 116 ? 22.398 6.207 -24.593 1.00 84.69 116 ALA A CA 1
ATOM 900 C C . ALA A 1 116 ? 22.064 6.387 -26.082 1.00 84.69 116 ALA A C 1
ATOM 902 O O . ALA A 1 116 ? 22.444 7.396 -26.676 1.00 84.69 116 ALA A O 1
ATOM 903 N N . ALA A 1 117 ? 21.299 5.464 -26.668 1.00 87.62 117 ALA A N 1
ATOM 904 C CA . ALA A 1 117 ? 20.832 5.582 -28.041 1.00 87.62 117 ALA A CA 1
ATOM 905 C C . ALA A 1 117 ? 19.940 6.813 -28.228 1.00 87.62 117 ALA A C 1
ATOM 907 O O . ALA A 1 117 ? 20.169 7.599 -29.145 1.00 87.62 117 ALA A O 1
ATOM 908 N N . PHE A 1 118 ? 18.981 7.049 -27.325 1.00 88.88 118 PHE A N 1
ATOM 909 C CA . PHE A 1 118 ? 18.145 8.253 -27.371 1.00 88.88 118 PHE A CA 1
ATOM 910 C C . PHE A 1 118 ? 18.956 9.549 -27.273 1.00 88.88 118 PHE A C 1
ATOM 912 O O . PHE A 1 118 ? 18.631 10.520 -27.957 1.00 88.88 118 PHE A O 1
ATOM 919 N N . ASP A 1 119 ? 20.025 9.577 -26.476 1.00 87.25 119 ASP A N 1
ATOM 920 C CA . ASP A 1 119 ? 20.914 10.739 -26.408 1.00 87.25 119 ASP A CA 1
ATOM 921 C C . ASP A 1 119 ? 21.653 10.980 -27.735 1.00 87.25 119 ASP A C 1
ATOM 923 O O . ASP A 1 119 ? 21.815 12.132 -28.148 1.00 87.25 119 ASP A O 1
ATOM 927 N N . VAL A 1 120 ? 22.062 9.917 -28.438 1.00 86.31 120 VAL A N 1
ATOM 928 C CA . VAL A 1 120 ? 22.667 10.006 -29.779 1.00 86.31 120 VAL A CA 1
ATOM 929 C C . VAL A 1 120 ? 21.645 10.491 -30.807 1.00 86.31 120 VAL A C 1
ATOM 931 O O . VAL A 1 120 ? 21.899 11.480 -31.494 1.00 86.31 120 VAL A O 1
ATOM 934 N N . PHE A 1 121 ? 20.451 9.896 -30.851 1.00 87.50 121 PHE A N 1
ATOM 935 C CA . PHE A 1 121 ? 19.368 10.354 -31.727 1.00 87.50 121 PHE A CA 1
ATOM 936 C C . PHE A 1 121 ? 19.021 11.825 -31.489 1.00 87.50 121 PHE A C 1
ATOM 938 O O . PHE A 1 121 ? 18.888 12.603 -32.432 1.00 87.50 121 PHE A O 1
ATOM 945 N N . LYS A 1 122 ? 18.939 12.250 -30.224 1.00 86.25 122 LYS A N 1
ATOM 946 C CA . LYS A 1 122 ? 18.687 13.648 -29.863 1.00 86.25 122 LYS A CA 1
ATOM 947 C C . LYS A 1 122 ? 19.772 14.583 -30.394 1.00 86.25 122 LYS A C 1
ATOM 949 O O . LYS A 1 122 ? 19.449 15.698 -30.804 1.00 86.25 122 LYS A O 1
ATOM 954 N N . LYS A 1 123 ? 21.040 14.159 -30.392 1.00 85.62 123 LYS A N 1
ATOM 955 C CA . LYS A 1 123 ? 22.143 14.927 -30.992 1.00 85.62 123 LYS A CA 1
ATOM 956 C C . LYS A 1 123 ? 21.983 15.037 -32.506 1.00 85.62 123 LYS A C 1
ATOM 958 O O . LYS A 1 123 ? 22.081 16.148 -33.011 1.00 85.62 123 LYS A O 1
ATOM 963 N N . ILE A 1 124 ? 21.662 13.942 -33.194 1.00 84.50 124 ILE A N 1
ATOM 964 C CA . ILE A 1 124 ? 21.439 13.918 -34.651 1.00 84.50 124 ILE A CA 1
ATOM 965 C C . ILE A 1 124 ? 20.287 14.859 -35.040 1.00 84.50 124 ILE A C 1
ATOM 967 O O . ILE A 1 124 ? 20.433 15.704 -35.922 1.00 84.50 124 ILE A O 1
ATOM 971 N N . VAL A 1 125 ? 19.159 14.790 -34.325 1.00 85.31 125 VAL A N 1
ATOM 972 C CA . VAL A 1 125 ? 17.996 15.661 -34.575 1.00 85.31 125 VAL A CA 1
ATOM 973 C C . VAL A 1 125 ? 18.333 17.130 -34.316 1.00 85.31 125 VAL A C 1
ATOM 975 O O . VAL A 1 125 ? 17.980 17.991 -35.118 1.00 85.31 125 VAL A O 1
ATOM 978 N N . ARG A 1 126 ? 19.050 17.438 -33.226 1.00 82.06 126 ARG A N 1
ATOM 979 C CA . ARG A 1 126 ? 19.496 18.811 -32.925 1.00 82.06 126 ARG A CA 1
ATOM 980 C C . ARG A 1 126 ? 20.518 19.341 -33.928 1.00 82.06 126 ARG A C 1
ATOM 982 O O . ARG A 1 126 ? 20.536 20.542 -34.168 1.00 82.06 126 ARG A O 1
ATOM 989 N N . ALA A 1 127 ? 21.349 18.468 -34.491 1.00 80.38 127 ALA A N 1
ATOM 990 C CA . ALA A 1 127 ? 22.297 18.804 -35.547 1.00 80.38 127 ALA A CA 1
ATOM 991 C C . ALA A 1 127 ? 21.618 18.980 -36.919 1.00 80.38 127 ALA A C 1
ATOM 993 O O . ALA A 1 127 ? 22.219 19.549 -37.820 1.00 80.38 127 ALA A O 1
ATOM 994 N N . GLY A 1 128 ? 20.364 18.546 -37.085 1.00 75.19 128 GLY A N 1
ATOM 995 C CA . GLY A 1 128 ? 19.608 18.709 -38.329 1.00 75.19 128 GLY A CA 1
ATOM 996 C C . GLY A 1 128 ? 19.939 17.682 -39.419 1.00 75.19 128 GLY A C 1
ATOM 997 O O . GLY A 1 128 ? 19.585 17.901 -40.578 1.00 75.19 128 GLY A O 1
ATOM 998 N N . GLY A 1 129 ? 20.599 16.572 -39.071 1.00 72.00 129 GLY A N 1
ATOM 999 C CA . GLY A 1 129 ? 20.976 15.517 -40.011 1.00 72.00 129 GLY A CA 1
ATOM 1000 C C . GLY A 1 129 ? 22.121 14.636 -39.507 1.00 72.00 129 GLY A C 1
ATOM 1001 O O . GLY A 1 129 ? 22.667 14.867 -38.428 1.00 72.00 129 GLY A O 1
ATOM 1002 N N . LEU A 1 130 ? 22.479 13.619 -40.292 1.00 71.12 130 LEU A N 1
ATOM 1003 C CA . LEU A 1 130 ? 23.616 12.735 -40.012 1.00 71.12 130 LEU A CA 1
ATOM 1004 C C . LEU A 1 130 ? 24.927 13.426 -40.379 1.00 71.12 130 LEU A C 1
ATOM 1006 O O . LEU A 1 130 ? 24.994 14.134 -41.381 1.00 71.12 130 LEU A O 1
ATOM 1010 N N . MET A 1 131 ? 25.984 13.219 -39.596 1.00 63.09 131 MET A N 1
ATOM 1011 C CA . MET A 1 131 ? 27.291 13.796 -39.907 1.00 63.09 131 MET A CA 1
ATOM 1012 C C . MET A 1 131 ? 28.027 12.884 -40.892 1.00 63.09 131 MET A C 1
ATOM 1014 O O . MET A 1 131 ? 28.375 11.756 -40.571 1.00 63.09 131 MET A O 1
ATOM 1018 N N . GLY A 1 132 ? 28.234 13.360 -42.117 1.00 56.84 132 GLY A N 1
ATOM 1019 C CA . GLY A 1 132 ? 28.961 12.633 -43.148 1.00 56.84 132 GLY A CA 1
ATOM 1020 C C . GLY A 1 132 ? 30.480 12.660 -42.946 1.00 56.84 132 GLY A C 1
ATOM 1021 O O . GLY A 1 132 ? 31.003 13.519 -42.221 1.00 56.84 132 GLY A O 1
ATOM 1022 N N . PRO A 1 133 ? 31.219 11.762 -43.625 1.00 45.59 133 PRO A N 1
ATOM 1023 C CA . PRO A 1 133 ? 32.678 11.782 -43.623 1.00 45.59 133 PRO A CA 1
ATOM 1024 C C . PRO A 1 133 ? 33.166 13.125 -44.188 1.00 45.59 133 PRO A C 1
ATOM 1026 O O . PRO A 1 133 ? 32.931 13.443 -45.350 1.00 45.59 133 PRO A O 1
ATOM 1029 N N . GLY A 1 134 ? 33.792 13.944 -43.335 1.00 52.34 134 GLY A N 1
ATOM 1030 C CA . GLY A 1 134 ? 34.221 15.313 -43.661 1.00 52.34 134 GLY A CA 1
ATOM 1031 C C . GLY A 1 134 ? 33.466 16.436 -42.934 1.00 52.34 134 GLY A C 1
ATOM 1032 O O . GLY A 1 134 ? 33.758 17.603 -43.174 1.00 52.34 134 GLY A O 1
ATOM 1033 N N . GLY A 1 135 ? 32.522 16.118 -42.038 1.00 56.41 135 GLY A N 1
ATOM 1034 C CA . GLY A 1 135 ? 31.831 17.112 -41.200 1.00 56.41 135 GLY A CA 1
ATOM 1035 C C . GLY A 1 135 ? 30.634 17.799 -41.868 1.00 56.41 135 GLY A C 1
ATOM 1036 O O . GLY A 1 135 ? 30.072 18.738 -41.306 1.00 56.41 135 GLY A O 1
ATOM 1037 N N . ALA A 1 136 ? 30.220 17.336 -43.050 1.00 56.41 136 ALA A N 1
ATOM 1038 C CA . ALA A 1 136 ? 29.018 17.818 -43.724 1.00 56.41 136 ALA A CA 1
ATOM 1039 C C . ALA A 1 136 ? 27.757 17.177 -43.121 1.00 56.41 136 ALA A C 1
ATOM 1041 O O . ALA A 1 136 ? 27.705 15.963 -42.941 1.00 56.41 136 ALA A O 1
ATOM 1042 N N . ILE A 1 137 ? 26.724 17.976 -42.840 1.00 62.50 137 ILE A N 1
ATOM 1043 C CA . ILE A 1 137 ? 25.435 17.473 -42.344 1.00 62.50 137 ILE A CA 1
ATOM 1044 C C . ILE A 1 137 ? 24.612 16.959 -43.533 1.00 62.50 137 ILE A C 1
ATOM 1046 O O . ILE A 1 137 ? 24.167 17.738 -44.378 1.00 62.50 137 ILE A O 1
ATOM 1050 N N . MET A 1 138 ? 24.394 15.646 -43.597 1.00 64.56 138 MET A N 1
ATOM 1051 C CA . MET A 1 138 ? 23.470 15.006 -44.528 1.00 64.56 138 MET A CA 1
ATOM 1052 C C . MET A 1 138 ? 22.045 15.115 -43.984 1.00 64.56 138 MET A C 1
ATOM 1054 O O . MET A 1 138 ? 21.719 14.561 -42.932 1.00 64.56 138 MET A O 1
ATOM 1058 N N . LYS A 1 139 ? 21.173 15.830 -44.701 1.00 60.78 139 LYS A N 1
ATOM 1059 C CA . LYS A 1 139 ? 19.743 15.880 -44.371 1.00 60.78 139 LYS A CA 1
ATOM 1060 C C . LYS A 1 139 ? 19.133 14.483 -44.484 1.00 60.78 139 LYS A C 1
ATOM 1062 O O . LYS A 1 139 ? 19.282 13.832 -45.514 1.00 60.78 139 LYS A O 1
ATOM 1067 N N . LEU A 1 140 ? 18.381 14.079 -43.462 1.00 60.59 140 LEU A N 1
ATOM 1068 C CA . LEU A 1 140 ? 17.466 12.940 -43.544 1.00 60.59 140 LEU A CA 1
ATOM 1069 C C . LEU A 1 140 ? 16.368 13.318 -44.551 1.00 60.59 140 LEU A C 1
ATOM 1071 O O . LEU A 1 140 ? 15.562 14.216 -44.300 1.00 60.59 140 LEU A O 1
ATOM 1075 N N . GLY A 1 141 ? 16.437 12.746 -45.751 1.00 48.75 141 GLY A N 1
ATOM 1076 C CA . GLY A 1 141 ? 15.601 13.134 -46.882 1.00 48.75 141 GLY A CA 1
ATOM 1077 C C . GLY A 1 141 ? 14.137 12.742 -46.689 1.00 48.75 141 GLY A C 1
ATOM 1078 O O . GLY A 1 141 ? 13.824 11.581 -46.458 1.00 48.75 141 GLY A O 1
ATOM 1079 N N . GLY A 1 142 ? 13.230 13.711 -46.850 1.00 46.22 142 GLY A N 1
ATOM 1080 C CA . GLY A 1 142 ? 11.820 13.451 -47.126 1.00 46.22 142 GLY A CA 1
ATOM 1081 C C . GLY A 1 142 ? 11.649 13.079 -48.598 1.00 46.22 142 GLY A C 1
ATOM 1082 O O . GLY A 1 142 ? 11.806 13.929 -49.474 1.00 46.22 142 GLY A O 1
ATOM 1083 N N . GLY A 1 143 ? 11.352 11.810 -48.873 1.00 39.91 143 GLY A N 1
ATOM 1084 C CA . GLY A 1 143 ? 11.024 11.332 -50.213 1.00 39.9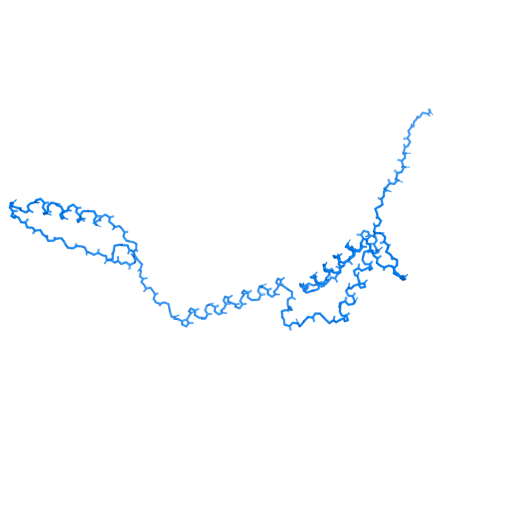1 143 GLY A CA 1
ATOM 1085 C C . GLY A 1 143 ? 9.589 11.695 -50.589 1.00 39.91 143 GLY A C 1
ATOM 1086 O O . GLY A 1 143 ? 8.647 11.030 -50.167 1.00 39.91 143 GLY A O 1
ATOM 1087 N N . GLY A 1 144 ? 9.416 12.748 -51.390 1.00 34.81 144 GLY A N 1
ATOM 1088 C CA . GLY A 1 144 ? 8.178 12.993 -52.127 1.00 34.81 144 GLY A CA 1
ATOM 1089 C C . GLY A 1 144 ? 8.017 11.939 -53.221 1.00 34.81 144 GLY A C 1
ATOM 1090 O O . GLY A 1 144 ? 8.842 11.851 -54.128 1.00 34.81 144 GLY A O 1
ATOM 1091 N N . GLY A 1 145 ? 6.968 11.124 -53.118 1.00 37.59 145 GLY A N 1
ATOM 1092 C CA . GLY A 1 145 ? 6.616 10.137 -54.130 1.00 37.59 145 GLY A CA 1
ATOM 1093 C C . GLY A 1 145 ? 6.167 10.803 -55.431 1.00 37.59 145 GLY A C 1
ATOM 1094 O O . GLY A 1 145 ? 5.216 11.579 -55.444 1.00 37.59 145 GLY A O 1
ATOM 1095 N N . ALA A 1 146 ? 6.821 10.451 -56.535 1.00 39.06 146 ALA A N 1
ATOM 1096 C CA . ALA A 1 146 ? 6.326 10.674 -57.888 1.00 39.06 146 ALA A CA 1
ATOM 1097 C C . ALA A 1 146 ? 6.166 9.309 -58.572 1.00 39.06 146 ALA A C 1
ATOM 1099 O O . ALA A 1 146 ? 6.977 8.902 -59.397 1.00 39.06 146 ALA A O 1
ATOM 1100 N N . GLY A 1 147 ? 5.123 8.574 -58.177 1.00 36.69 147 GLY A N 1
ATOM 1101 C CA . GLY A 1 147 ? 4.639 7.392 -58.887 1.00 36.69 147 GLY A CA 1
ATOM 1102 C C . GLY A 1 147 ? 3.545 7.799 -59.870 1.00 36.69 147 GLY A C 1
ATOM 1103 O O . GLY A 1 147 ? 2.365 7.743 -59.541 1.00 36.69 147 GLY A O 1
ATOM 1104 N N . GLY A 1 148 ? 3.929 8.259 -61.060 1.00 38.28 148 GLY A N 1
ATOM 1105 C CA . GLY A 1 148 ? 3.008 8.523 -62.166 1.00 38.28 148 GLY A CA 1
ATOM 1106 C C . GLY A 1 148 ? 2.784 7.268 -63.006 1.00 38.28 148 GLY A C 1
ATOM 1107 O O . GLY A 1 148 ? 3.307 7.182 -64.110 1.00 38.28 148 GLY A O 1
ATOM 1108 N N . GLY A 1 149 ? 2.033 6.299 -62.482 1.00 39.25 149 GLY A N 1
ATOM 1109 C CA . GLY A 1 149 ? 1.480 5.191 -63.261 1.00 39.25 149 GLY A CA 1
ATOM 1110 C C . GLY A 1 149 ? 0.029 5.501 -63.621 1.00 39.25 149 GLY A C 1
ATOM 1111 O O . GLY A 1 149 ? -0.828 5.513 -62.742 1.00 39.25 149 GLY A O 1
ATOM 1112 N N . LYS A 1 150 ? -0.251 5.792 -64.894 1.00 43.31 150 LYS A N 1
ATOM 1113 C CA . LYS A 1 150 ? -1.614 5.757 -65.437 1.00 43.31 150 LYS A CA 1
ATOM 1114 C C . LYS A 1 150 ? -1.744 4.499 -66.287 1.00 43.31 150 LYS A C 1
ATOM 1116 O O . LYS A 1 150 ? -1.211 4.452 -67.393 1.00 43.31 150 LYS A O 1
ATOM 1121 N N . ASP A 1 151 ? -2.448 3.516 -65.735 1.00 43.97 151 ASP A N 1
ATOM 1122 C CA . ASP A 1 151 ? -3.054 2.416 -66.481 1.00 43.97 151 ASP A CA 1
ATOM 1123 C C . ASP A 1 151 ? -4.100 2.950 -67.473 1.00 43.97 151 ASP A C 1
ATOM 1125 O O . ASP A 1 151 ? -4.722 3.995 -67.255 1.00 43.97 151 ASP A O 1
ATOM 1129 N N . GLY A 1 152 ? -4.238 2.244 -68.596 1.00 43.78 152 GLY A N 1
ATOM 1130 C CA . GLY A 1 152 ? -5.017 2.657 -69.760 1.00 43.78 152 GLY A CA 1
ATOM 1131 C C . GLY A 1 152 ? -6.502 2.280 -69.762 1.00 43.78 152 GLY A C 1
ATOM 1132 O O . GLY A 1 152 ? -7.043 1.733 -68.805 1.00 43.78 152 GLY A O 1
ATOM 1133 N N . GLY A 1 153 ? -7.145 2.551 -70.904 1.00 37.50 153 GLY A N 1
ATOM 1134 C CA . GLY A 1 153 ? -8.455 2.007 -71.262 1.00 37.50 153 GLY A CA 1
ATOM 1135 C C . GLY A 1 153 ? -9.034 2.558 -72.576 1.00 37.50 153 GLY A C 1
ATOM 1136 O O . GLY A 1 153 ? -9.376 3.732 -72.634 1.00 37.50 153 GLY A O 1
ATOM 1137 N N . GLY A 1 154 ? -9.188 1.672 -73.574 1.00 40.34 154 GLY A N 1
ATOM 1138 C CA . GLY A 1 154 ? -10.431 1.467 -74.348 1.00 40.34 154 GLY A CA 1
ATOM 1139 C C . GLY A 1 154 ? -10.750 2.317 -75.597 1.00 40.34 154 GLY A C 1
ATOM 1140 O O . GLY A 1 154 ? -10.931 3.524 -75.493 1.00 40.34 154 GLY A O 1
ATOM 1141 N N . GLY A 1 155 ? -10.990 1.624 -76.724 1.00 40.78 155 GLY A N 1
ATOM 1142 C CA . GLY A 1 155 ? -11.640 2.094 -77.967 1.00 40.78 155 GLY A CA 1
ATOM 1143 C C . GLY A 1 155 ? -10.698 1.944 -79.169 1.00 40.78 155 GLY A C 1
ATOM 1144 O O . GLY A 1 155 ? -9.618 2.518 -79.138 1.00 40.78 155 GLY A O 1
ATOM 1145 N N . GLU A 1 156 ? -10.958 1.151 -80.209 1.00 37.88 156 GLU A N 1
ATOM 1146 C CA . GLU A 1 156 ? -12.192 0.617 -80.818 1.00 37.88 156 GLU A CA 1
ATOM 1147 C C . GLU A 1 156 ? -12.009 -0.840 -81.280 1.00 37.88 156 GLU A C 1
ATOM 1149 O O . GLU A 1 156 ? -10.843 -1.262 -81.473 1.00 37.88 156 GLU A O 1
#

Foldseek 3Di:
DQEDQDDDDDDQDADPDPVCVVVRVVSVVVVVVSVPRDYDHDPPDDDDPVVVVVVVVVVVVVVVVVVCVQQPNPPPDPADDPVRLVVLLVQLLVLLVDPDPPRDRPQDSHVRSVVSNVVSVVVQVVVQARQDDPRDGDHSDDDDDDPPDDDDDDDD

Organism: NCBI:txid1034604

InterPro domains:
  IPR001752 Kinesin motor domain [PS50067] (1-37)
  IPR027417 P-loop containing nucleoside triphosphate hydrolase [SSF52540] (1-71)
  IPR027640 Kinesin-like protein [PTHR47968] (1-83)
  IPR036961 Kinesin motor domain superfamily [G3DSA:3.40.850.10] (1-78)

pLDDT: mean 77.78, std 17.12, range [34.81, 97.38]

Radius of gyration: 38.55 Å; chains: 1; bounding box: 70×33×125 Å